Protein AF-A0A388Q7X4-F1 (afdb_monomer_lite)

Foldseek 3Di:
DDDDWDDQDADPVQFGWHWDAPDDPPDDDDVPDDGTDTDQDDNNHHHPADDDDDDPDDDPCCPPDPHDDDDVVCLVVCRPWGWGKDKDWDDQDADPVGAFQQALPFPPDDPVQSVQADRRRDGDPPDDDDPPDDPCNRCVVGGGDDPDDGDIDTDGPDGDRPDDDDDDD

Sequence (169 aa):
MVYKLTKYAKTNQSTCINLKPHVVKGQSVKLGDFLTDGYATKDGEMALGRNLCVAFMPWKGYNFEDAIVINEKVVREDWFTSIHIDEYELEVRDTKLGEEELTPDIPNVSEEATKDLDENGIIRLGAHVKKAISLSEKLRRKVKRIRHRKKNFCVPSSVIKPVMRKMPL

pLDDT: mean 71.3, std 19.94, range [29.28, 93.69]

Radius of gyration: 22.95 Å; chains: 1; bounding box: 62×42×60 Å

Secondary structure (DSSP, 8-state):
--PPPP-SEEPTTSBEE--EE-PPTT----TT---EE-SSEETTEE-SS-------S--TTTTSTT-----HHHHHTTTT-EEEEEEE------BTTB-----S--TT--GGGTTTB-TTSPBPTT----TTS-HHHHHHTS----SS----EEEEEEEE---PPPPP-

Structure (mmCIF, N/CA/C/O backbone):
data_AF-A0A388Q7X4-F1
#
_entry.id   AF-A0A388Q7X4-F1
#
loop_
_atom_site.group_PDB
_atom_site.id
_atom_site.type_symbol
_atom_site.label_atom_id
_atom_site.label_alt_id
_atom_site.label_comp_id
_atom_site.label_asym_id
_atom_site.label_entity_id
_atom_site.label_seq_id
_atom_site.pdbx_PDB_ins_code
_atom_site.Cartn_x
_atom_site.Cartn_y
_atom_site.Cartn_z
_atom_site.occupancy
_atom_site.B_iso_or_equiv
_atom_site.auth_seq_id
_atom_site.auth_comp_id
_atom_site.auth_asym_id
_atom_site.auth_atom_id
_atom_site.pdbx_PDB_model_num
ATOM 1 N N . MET A 1 1 ? -21.888 16.204 -12.289 1.00 71.19 1 MET A N 1
ATOM 2 C CA . MET A 1 1 ? -20.422 16.286 -12.076 1.00 71.19 1 MET A CA 1
ATOM 3 C C . MET A 1 1 ? -19.821 14.895 -12.202 1.00 71.19 1 MET A C 1
ATOM 5 O O . MET A 1 1 ? -20.543 13.931 -11.983 1.00 71.19 1 MET A O 1
ATOM 9 N N . VAL A 1 2 ? -18.536 14.784 -12.549 1.00 88.38 2 VAL A N 1
ATOM 10 C CA . VAL A 1 2 ? -17.799 13.509 -12.593 1.00 88.38 2 VAL A CA 1
ATOM 11 C C . VAL A 1 2 ? -16.473 13.704 -11.865 1.00 88.38 2 VAL A C 1
ATOM 13 O O . VAL A 1 2 ? -15.693 14.574 -12.246 1.00 88.38 2 VAL A O 1
ATOM 16 N N . TYR A 1 3 ? -16.217 12.899 -10.836 1.00 88.00 3 TYR A N 1
ATOM 17 C CA . TYR A 1 3 ? -14.960 12.911 -10.087 1.00 88.00 3 TYR A CA 1
ATOM 18 C C . TYR A 1 3 ? -14.064 11.769 -10.574 1.00 88.00 3 TYR A C 1
ATOM 20 O O . TYR A 1 3 ? -14.495 10.618 -10.633 1.00 88.00 3 TYR A O 1
ATOM 28 N N . LYS A 1 4 ? -12.812 12.076 -10.928 1.00 90.88 4 LYS A N 1
ATOM 29 C CA . LYS A 1 4 ? -11.803 11.064 -11.273 1.00 90.88 4 LYS A CA 1
ATOM 30 C C . LYS A 1 4 ? -11.056 10.658 -10.005 1.00 90.88 4 LYS A C 1
ATOM 32 O O . LYS A 1 4 ? -10.545 11.521 -9.300 1.00 90.88 4 LYS A O 1
ATOM 37 N N . LEU A 1 5 ? -10.991 9.358 -9.725 1.00 90.75 5 LEU A N 1
ATOM 38 C CA . LEU A 1 5 ? -10.281 8.828 -8.560 1.00 90.75 5 LEU A CA 1
ATOM 39 C C . LEU A 1 5 ? -8.827 8.511 -8.902 1.00 90.75 5 LEU A C 1
ATOM 41 O O . LEU A 1 5 ? -8.560 7.761 -9.840 1.00 90.75 5 LEU A O 1
ATOM 45 N N . THR A 1 6 ? -7.898 9.018 -8.096 1.00 89.50 6 THR A N 1
ATOM 46 C CA . THR A 1 6 ? -6.482 8.645 -8.165 1.00 89.50 6 THR A CA 1
ATOM 47 C C . THR A 1 6 ? -6.304 7.190 -7.729 1.00 89.50 6 THR A C 1
ATOM 49 O O . THR A 1 6 ? -6.621 6.826 -6.594 1.00 89.50 6 THR A O 1
ATOM 52 N N . LYS A 1 7 ? -5.790 6.350 -8.630 1.00 89.88 7 LYS A N 1
ATOM 53 C CA . LYS A 1 7 ? -5.527 4.924 -8.401 1.00 89.88 7 LYS A CA 1
ATOM 54 C C . LYS A 1 7 ? -4.037 4.644 -8.546 1.00 89.88 7 LYS A C 1
ATOM 56 O O . LYS A 1 7 ? -3.472 4.952 -9.588 1.00 89.88 7 LYS A O 1
ATOM 61 N N . TYR A 1 8 ? -3.442 4.031 -7.523 1.00 86.38 8 TYR A N 1
ATOM 62 C CA . TYR A 1 8 ? -2.047 3.571 -7.507 1.00 86.38 8 TYR A CA 1
ATOM 63 C C . TYR A 1 8 ? -1.016 4.632 -7.941 1.00 86.38 8 TYR A C 1
ATOM 65 O O . TYR A 1 8 ? -0.054 4.317 -8.635 1.00 86.38 8 TYR A O 1
ATOM 73 N N . ALA A 1 9 ? -1.208 5.891 -7.538 1.00 87.88 9 ALA A N 1
ATOM 74 C CA . ALA A 1 9 ? -0.217 6.933 -7.793 1.00 87.88 9 ALA A CA 1
ATOM 75 C C . ALA A 1 9 ? 0.920 6.854 -6.765 1.00 87.88 9 ALA A C 1
ATOM 77 O O . ALA A 1 9 ? 0.685 6.607 -5.583 1.00 87.88 9 ALA A O 1
ATOM 78 N N . LYS A 1 10 ? 2.153 7.074 -7.215 1.00 85.38 10 LYS A N 1
ATOM 79 C CA . LYS A 1 10 ? 3.353 7.101 -6.374 1.00 85.38 10 LYS A CA 1
ATOM 80 C C . LYS A 1 10 ? 3.462 8.427 -5.601 1.00 85.38 10 LYS A C 1
ATOM 82 O O . LYS A 1 10 ? 3.130 9.482 -6.136 1.00 85.38 10 LYS A O 1
ATOM 87 N N . THR A 1 11 ? 3.970 8.380 -4.369 1.00 85.06 11 THR A N 1
ATOM 88 C CA . THR A 1 11 ? 4.421 9.559 -3.603 1.00 85.06 11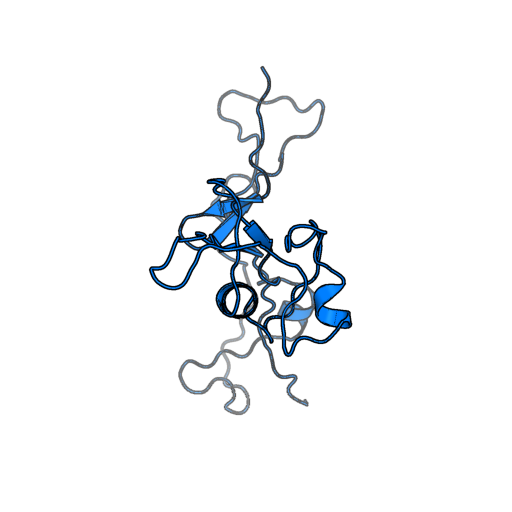 THR A CA 1
ATOM 89 C C . THR A 1 11 ? 5.934 9.775 -3.714 1.00 85.06 11 THR A C 1
ATOM 91 O O . THR A 1 11 ? 6.688 8.887 -4.112 1.00 85.06 11 THR A O 1
ATOM 94 N N . ASN A 1 12 ? 6.408 10.934 -3.251 1.00 85.81 12 ASN A N 1
ATOM 95 C CA . ASN A 1 12 ? 7.841 11.227 -3.146 1.00 85.81 12 ASN A CA 1
ATOM 96 C C . ASN A 1 12 ? 8.599 10.264 -2.205 1.00 85.81 12 ASN A C 1
ATOM 98 O O . ASN A 1 12 ? 9.807 10.122 -2.355 1.00 85.81 12 ASN A O 1
ATOM 102 N N . GLN A 1 13 ? 7.919 9.589 -1.265 1.00 83.38 13 GLN A N 1
ATOM 103 C CA . GLN A 1 13 ? 8.509 8.560 -0.392 1.00 83.38 13 GLN A CA 1
ATOM 104 C C . GLN A 1 13 ? 8.278 7.117 -0.900 1.00 83.38 13 GLN A C 1
ATOM 106 O O . GLN A 1 13 ? 8.282 6.177 -0.106 1.00 83.38 13 GLN A O 1
ATOM 111 N N . SER A 1 14 ? 8.027 6.923 -2.202 1.00 82.31 14 SER A N 1
ATOM 112 C CA . SER A 1 14 ? 7.709 5.615 -2.815 1.00 82.31 14 SER A CA 1
ATOM 113 C C . SER A 1 14 ? 6.519 4.880 -2.166 1.00 82.31 14 SER A C 1
ATOM 115 O O . SER A 1 14 ? 6.426 3.655 -2.238 1.00 82.31 14 SER A O 1
ATOM 117 N N . THR A 1 15 ? 5.585 5.592 -1.529 1.00 84.81 15 THR A N 1
ATOM 118 C CA . THR A 1 15 ? 4.328 5.016 -1.014 1.00 84.81 15 THR A CA 1
ATOM 119 C C . THR A 1 15 ? 3.194 5.154 -2.036 1.00 84.81 15 THR A C 1
ATOM 121 O O . THR A 1 15 ? 3.298 5.894 -3.016 1.00 84.81 15 THR A O 1
ATOM 124 N N . CYS A 1 16 ? 2.109 4.404 -1.838 1.00 85.44 16 CYS A N 1
ATOM 125 C CA . CYS A 1 16 ? 0.990 4.312 -2.776 1.00 85.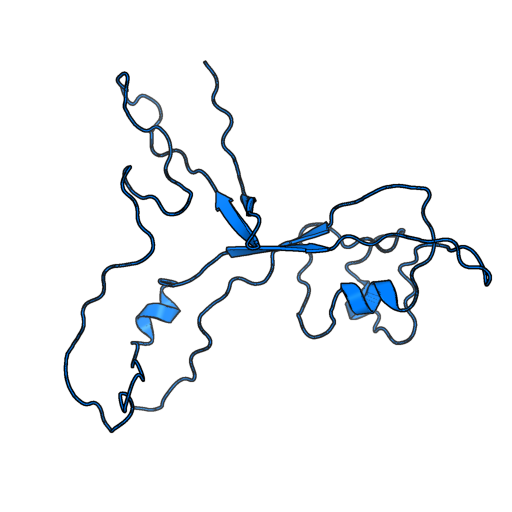44 16 CYS A CA 1
ATOM 126 C C . CYS A 1 16 ? -0.222 5.162 -2.346 1.00 85.44 16 CYS A C 1
ATOM 128 O O . CYS A 1 16 ? -0.833 4.913 -1.305 1.00 85.44 16 CYS A O 1
ATOM 130 N N . ILE A 1 17 ? -0.632 6.111 -3.193 1.00 87.75 17 ILE A N 1
ATOM 131 C CA . ILE A 1 17 ? -1.922 6.806 -3.116 1.00 87.75 17 ILE A CA 1
ATOM 132 C C . ILE A 1 17 ? -2.970 5.995 -3.888 1.00 87.75 17 ILE A C 1
ATOM 134 O O . ILE A 1 17 ? -2.910 5.859 -5.112 1.00 87.75 17 ILE A O 1
ATOM 138 N N . ASN A 1 18 ? -3.978 5.487 -3.181 1.00 90.19 18 ASN A N 1
ATOM 139 C CA . ASN A 1 18 ? -5.113 4.786 -3.775 1.00 90.19 18 ASN A CA 1
ATOM 140 C C . ASN A 1 18 ? -6.414 5.262 -3.122 1.00 90.19 18 ASN A C 1
ATOM 142 O O . ASN A 1 18 ? -6.693 4.906 -1.977 1.00 90.19 18 ASN A O 1
ATOM 146 N N . LEU A 1 19 ? -7.198 6.057 -3.853 1.00 91.44 19 LEU A N 1
ATOM 147 C CA . LEU A 1 19 ? -8.515 6.518 -3.421 1.00 91.44 19 LEU A CA 1
ATOM 148 C C . LEU A 1 19 ? -9.571 5.468 -3.772 1.00 91.44 19 LEU A C 1
ATOM 150 O O . LEU A 1 19 ? -9.717 5.066 -4.931 1.00 91.44 19 LEU A O 1
ATOM 154 N N . LYS A 1 20 ? -10.333 5.018 -2.781 1.00 90.12 20 LYS A N 1
ATOM 155 C CA . LYS A 1 20 ? -11.480 4.117 -2.921 1.00 90.12 20 LYS A CA 1
ATOM 156 C C . LYS A 1 20 ? -12.767 4.933 -2.756 1.00 90.12 20 LYS A C 1
ATOM 158 O O . LYS A 1 20 ? -12.807 5.792 -1.881 1.00 90.12 20 LYS A O 1
ATOM 163 N N . PRO A 1 21 ? -13.812 4.706 -3.571 1.00 91.62 21 PRO A N 1
ATOM 164 C CA . PRO A 1 21 ? -15.113 5.303 -3.292 1.00 91.62 21 PRO A CA 1
ATOM 165 C C . PRO A 1 21 ? -15.636 4.743 -1.964 1.00 91.62 21 PRO A C 1
ATOM 167 O O . PRO A 1 21 ? -15.584 3.531 -1.758 1.00 91.62 21 PRO A O 1
ATOM 170 N N . HIS A 1 22 ? -16.107 5.624 -1.083 1.00 91.25 22 HIS A N 1
ATOM 171 C CA . HIS A 1 22 ? -16.796 5.236 0.151 1.00 91.25 22 HIS A CA 1
ATOM 172 C C . HIS A 1 22 ? -18.309 5.108 -0.093 1.00 91.25 22 HIS A C 1
ATOM 174 O O . HIS A 1 22 ? -18.970 4.230 0.453 1.00 91.25 22 HIS A O 1
ATOM 180 N N . VAL A 1 23 ? -18.854 5.959 -0.969 1.00 91.31 23 VAL A N 1
ATOM 181 C CA . VAL A 1 23 ? -20.295 6.038 -1.243 1.00 91.31 23 VAL A CA 1
ATOM 182 C C . VAL A 1 23 ? -20.820 4.919 -2.145 1.00 91.31 23 VAL A C 1
ATOM 184 O O . VAL A 1 23 ? -20.150 4.480 -3.085 1.00 91.31 23 VAL A O 1
ATOM 187 N N . VAL A 1 24 ? -22.069 4.511 -1.906 1.00 90.94 24 VAL A N 1
ATOM 188 C CA . VAL A 1 24 ? -22.793 3.522 -2.724 1.00 90.94 24 VAL A CA 1
ATOM 189 C C . VAL A 1 24 ? -23.743 4.179 -3.733 1.00 90.94 24 VAL A C 1
ATOM 191 O O . VAL A 1 24 ? -24.187 5.318 -3.575 1.00 90.94 24 VAL A O 1
ATOM 194 N N . LYS A 1 25 ? -24.085 3.456 -4.808 1.00 91.62 25 LYS A N 1
ATOM 195 C CA . LYS A 1 25 ? -25.007 3.954 -5.842 1.00 91.62 25 LYS A CA 1
ATOM 196 C C . LYS A 1 25 ? -26.397 4.200 -5.240 1.00 91.62 25 LYS A C 1
ATOM 198 O O . LYS A 1 25 ? -27.023 3.267 -4.754 1.00 91.62 25 LYS A O 1
ATOM 203 N N . GLY A 1 26 ? -26.886 5.436 -5.341 1.00 89.81 26 GLY A N 1
ATOM 204 C CA . GLY A 1 26 ? -28.183 5.850 -4.789 1.00 89.81 26 GLY A CA 1
ATOM 205 C C . GLY A 1 26 ? -28.121 6.429 -3.371 1.00 89.81 26 GLY A C 1
ATOM 206 O O . GLY A 1 26 ? -29.157 6.812 -2.841 1.00 89.81 26 GLY A O 1
ATOM 207 N N . GLN A 1 27 ? -26.933 6.538 -2.768 1.00 91.88 27 GLN A N 1
ATOM 208 C CA . GLN A 1 27 ? -26.751 7.242 -1.501 1.00 91.88 27 GLN A CA 1
ATOM 209 C C . GLN A 1 27 ? -26.978 8.750 -1.670 1.00 91.88 27 GLN A C 1
ATOM 211 O O . GLN A 1 27 ? -26.331 9.398 -2.495 1.00 91.88 27 GLN A O 1
ATOM 216 N N . SER A 1 28 ? -27.870 9.315 -0.856 1.00 91.56 28 SER A N 1
ATOM 217 C CA . SER A 1 28 ? -28.011 10.765 -0.708 1.00 91.56 28 SER A CA 1
ATOM 218 C C . SER A 1 28 ? -26.797 11.328 0.029 1.00 91.56 28 SER A C 1
ATOM 220 O O . SER A 1 28 ? -26.497 10.887 1.136 1.00 91.56 28 SER A O 1
ATOM 222 N N . VAL A 1 29 ? -26.131 12.312 -0.574 1.00 91.44 29 VAL A N 1
ATOM 223 C CA . VAL A 1 29 ? -24.965 13.009 -0.007 1.00 91.44 29 VAL A CA 1
ATOM 224 C C . VAL A 1 29 ? -25.262 14.497 0.158 1.00 91.44 29 VAL A C 1
ATOM 226 O O . VAL A 1 29 ? -26.005 15.085 -0.632 1.00 91.44 29 VAL A O 1
ATOM 229 N N . LYS A 1 30 ? -24.687 15.108 1.190 1.00 92.75 30 LYS A N 1
ATOM 230 C CA . LYS A 1 30 ? -24.782 16.534 1.511 1.00 92.75 30 LYS A CA 1
ATOM 231 C C . LYS A 1 30 ? -23.481 17.259 1.168 1.00 92.75 30 LYS A C 1
ATOM 233 O O . LYS A 1 30 ? -22.429 16.656 0.961 1.00 92.75 30 LYS A O 1
ATOM 238 N N . LEU A 1 31 ? -23.552 18.588 1.115 1.00 90.38 31 LEU A N 1
ATOM 239 C CA . LEU A 1 31 ? -22.365 19.427 0.989 1.00 90.38 31 LEU A CA 1
ATOM 240 C C . LEU A 1 31 ? -21.494 19.262 2.246 1.00 90.38 31 LEU A C 1
ATOM 242 O O . LEU A 1 31 ? -21.944 19.586 3.341 1.00 90.38 31 LEU A O 1
ATOM 246 N N . GLY A 1 32 ? -20.265 18.776 2.068 1.00 87.69 32 GLY A N 1
ATOM 247 C CA . GLY A 1 32 ? -19.324 18.485 3.157 1.00 87.69 32 GLY A CA 1
ATOM 248 C C . GLY A 1 32 ? -19.102 16.992 3.425 1.00 87.69 32 GLY A C 1
ATOM 249 O O . GLY A 1 32 ? -18.111 16.654 4.066 1.00 87.69 32 GLY A O 1
ATOM 250 N N . ASP A 1 33 ? -19.947 16.102 2.895 1.00 89.31 33 ASP A N 1
ATOM 251 C CA . ASP A 1 33 ? -19.748 14.656 3.035 1.00 89.31 33 ASP A CA 1
ATOM 252 C C . ASP A 1 33 ? -18.507 14.194 2.249 1.00 89.31 33 ASP A C 1
ATOM 254 O O . ASP A 1 33 ? -18.292 14.579 1.093 1.00 89.31 33 ASP A O 1
ATOM 258 N N . PHE A 1 34 ? -17.699 13.319 2.853 1.00 89.00 34 PHE A N 1
ATOM 259 C CA . PHE A 1 34 ? -16.574 12.693 2.165 1.00 89.00 34 PHE A CA 1
ATOM 260 C C . PHE A 1 34 ? -17.077 11.591 1.218 1.00 89.00 34 PHE A C 1
ATOM 262 O O . PHE A 1 34 ? -17.900 10.751 1.573 1.00 89.00 34 PHE A O 1
ATOM 269 N N . LEU A 1 35 ? -16.577 11.588 -0.020 1.00 90.06 35 LEU A N 1
ATOM 270 C CA . LEU A 1 35 ? -17.009 10.635 -1.054 1.00 90.06 35 LEU A CA 1
ATOM 271 C C . LEU A 1 35 ? -16.045 9.446 -1.212 1.00 90.06 35 LEU A C 1
ATOM 273 O O . LEU A 1 35 ? -16.362 8.458 -1.883 1.00 90.06 35 LEU A O 1
ATOM 277 N N . THR A 1 36 ? -14.845 9.554 -0.637 1.00 90.12 36 THR A N 1
ATOM 278 C CA . THR A 1 36 ? -13.713 8.656 -0.886 1.00 90.12 36 THR A CA 1
ATOM 279 C 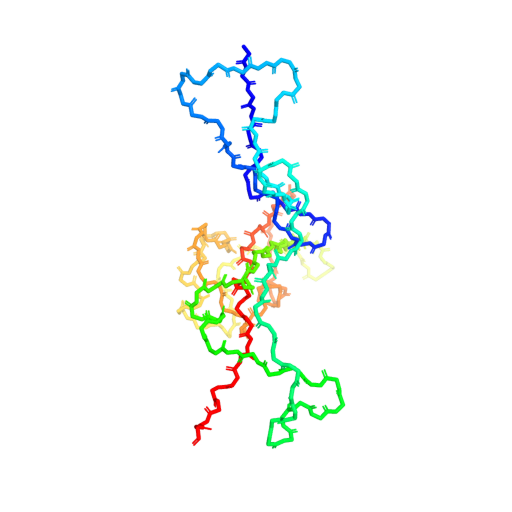C . THR A 1 36 ? -12.835 8.495 0.347 1.00 90.12 36 THR A C 1
ATOM 281 O O . THR A 1 36 ? -12.427 9.501 0.924 1.00 90.12 36 THR A O 1
ATOM 284 N N . ASP A 1 37 ? -12.442 7.261 0.648 1.00 89.50 37 ASP A N 1
ATOM 285 C CA . ASP A 1 37 ? -11.358 6.954 1.586 1.00 89.50 37 ASP A CA 1
ATOM 286 C C . ASP A 1 37 ? -10.043 6.724 0.832 1.00 89.50 37 ASP A C 1
ATOM 288 O O . ASP A 1 37 ? -10.029 6.238 -0.304 1.00 89.50 37 ASP A O 1
ATOM 292 N N . GLY A 1 38 ? -8.911 7.008 1.469 1.00 84.38 38 GLY A N 1
ATOM 293 C CA . GLY A 1 38 ? -7.588 6.722 0.923 1.00 84.38 38 GLY A CA 1
ATOM 294 C C . GLY A 1 38 ? -6.517 7.659 1.465 1.00 84.38 38 GLY A C 1
ATOM 295 O O . GLY A 1 38 ? -6.813 8.655 2.106 1.00 84.38 38 GLY A O 1
ATOM 296 N N . TYR A 1 39 ? -5.251 7.339 1.189 1.00 82.81 39 TYR A N 1
ATOM 297 C CA . TYR A 1 39 ? -4.102 8.060 1.755 1.00 82.81 39 TYR A CA 1
ATOM 298 C C . TYR A 1 39 ? -4.097 8.056 3.298 1.00 82.81 39 TYR A C 1
ATOM 300 O O . TYR A 1 39 ? -4.125 9.094 3.949 1.00 82.81 39 TYR A O 1
ATOM 308 N N . ALA A 1 40 ? -4.079 6.847 3.873 1.00 85.06 40 ALA A N 1
ATOM 309 C CA . ALA A 1 40 ? -4.127 6.615 5.319 1.00 85.06 40 ALA A CA 1
ATOM 310 C C . ALA A 1 40 ? -5.328 7.285 6.022 1.00 85.06 40 ALA A C 1
ATOM 312 O O . ALA A 1 40 ? -5.195 7.810 7.125 1.00 85.06 40 ALA A O 1
ATOM 313 N N . THR A 1 41 ? -6.506 7.231 5.392 1.00 89.25 41 THR A N 1
ATOM 314 C CA . THR A 1 41 ? -7.794 7.537 6.027 1.00 89.25 41 THR A CA 1
ATOM 315 C C . THR A 1 41 ? -8.734 6.335 6.020 1.00 89.25 41 THR A C 1
ATOM 317 O O . THR A 1 41 ? -8.585 5.412 5.208 1.00 89.25 41 THR A O 1
ATOM 320 N N . LYS A 1 42 ? -9.693 6.349 6.946 1.00 88.06 42 LYS A N 1
ATOM 321 C CA . LYS A 1 42 ? -10.797 5.396 7.048 1.00 88.06 42 LYS A CA 1
ATOM 322 C C . LYS A 1 42 ? -12.009 6.116 7.634 1.00 88.06 42 LYS A C 1
ATOM 324 O O . LYS A 1 42 ? -11.873 6.757 8.669 1.00 88.06 42 LYS A O 1
ATOM 329 N N . ASP A 1 43 ? -13.167 5.975 6.996 1.00 87.88 43 ASP A N 1
ATOM 330 C CA . ASP A 1 43 ? -14.432 6.582 7.432 1.00 87.88 43 ASP A CA 1
ATOM 331 C C . ASP A 1 43 ? -14.317 8.116 7.619 1.00 87.88 43 ASP A C 1
ATOM 333 O O . ASP A 1 43 ? -14.927 8.702 8.509 1.00 87.88 43 ASP A O 1
ATOM 337 N N . GLY A 1 44 ? -13.493 8.767 6.786 1.00 85.44 44 GLY A N 1
ATOM 338 C CA . GLY A 1 44 ? -13.203 10.207 6.859 1.00 85.44 44 GLY A CA 1
ATOM 339 C C . GLY A 1 44 ? -12.145 10.630 7.895 1.00 85.44 44 GLY A C 1
ATOM 340 O O . GLY A 1 44 ? -11.683 11.770 7.845 1.00 85.44 44 GLY A O 1
ATOM 341 N N . GLU A 1 45 ? -11.700 9.736 8.781 1.00 89.06 45 GLU A N 1
ATOM 342 C CA . GLU A 1 45 ? -10.692 10.014 9.817 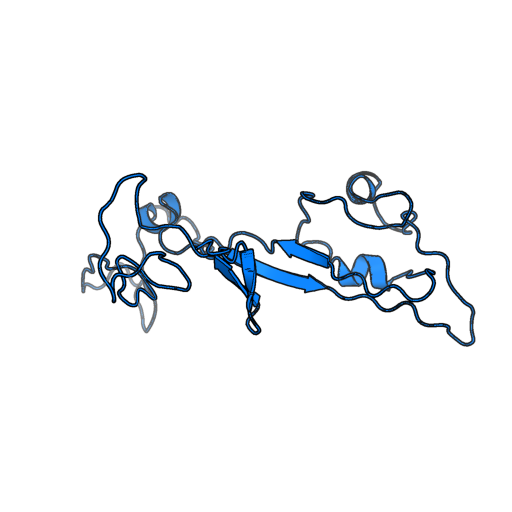1.00 89.06 45 GLU A CA 1
ATOM 343 C C . GLU A 1 45 ? -9.282 9.544 9.422 1.00 89.06 45 GLU A C 1
ATOM 345 O O . GLU A 1 45 ? -9.109 8.673 8.568 1.00 89.06 45 GLU A O 1
ATOM 350 N N . MET A 1 46 ? -8.241 10.105 10.052 1.00 90.56 46 MET A N 1
ATOM 351 C CA . MET A 1 46 ? -6.847 9.710 9.809 1.00 90.56 46 MET A CA 1
ATOM 352 C C . MET A 1 46 ? -6.517 8.375 10.497 1.00 90.56 46 MET A C 1
ATOM 354 O O . MET A 1 46 ? -6.579 8.252 11.717 1.00 90.56 46 MET A O 1
ATOM 358 N N . ALA A 1 47 ? -6.088 7.390 9.711 1.00 90.88 47 ALA A N 1
ATOM 359 C CA . ALA A 1 47 ? -5.805 6.022 10.129 1.00 90.88 47 ALA A CA 1
ATOM 360 C C . ALA A 1 47 ? -4.403 5.582 9.660 1.00 90.88 47 ALA A C 1
ATOM 362 O O . ALA A 1 47 ? -4.246 4.864 8.671 1.00 90.88 47 ALA A O 1
ATOM 363 N N . LEU A 1 48 ? -3.366 6.015 10.389 1.00 87.25 48 LEU A N 1
ATOM 364 C CA . LEU A 1 48 ? -1.957 5.683 10.106 1.00 87.25 48 LEU A CA 1
ATOM 365 C C . LEU A 1 48 ? -1.571 4.230 10.454 1.00 87.25 48 LEU A C 1
ATOM 367 O O . LEU A 1 48 ? -0.527 3.750 10.018 1.00 87.25 48 LEU A O 1
ATOM 371 N N . GLY A 1 49 ? -2.386 3.529 11.247 1.00 87.25 49 GLY A N 1
ATOM 372 C CA . GLY A 1 49 ? -2.089 2.190 11.758 1.00 87.25 49 GLY A CA 1
ATOM 373 C C . GLY A 1 49 ? -3.348 1.398 12.114 1.00 87.25 49 GLY A C 1
ATOM 374 O O . GLY A 1 49 ? -4.435 1.676 11.610 1.00 87.25 49 GLY A O 1
ATOM 375 N N . ARG A 1 50 ? -3.207 0.395 12.988 1.00 87.06 50 ARG A N 1
ATOM 376 C CA . ARG A 1 50 ? -4.324 -0.409 13.506 1.00 87.06 50 ARG A CA 1
ATOM 377 C C . ARG A 1 50 ? -4.266 -0.517 15.023 1.00 87.06 50 ARG A C 1
ATOM 379 O O . ARG A 1 50 ? -3.188 -0.669 15.591 1.00 87.06 50 ARG A O 1
ATOM 386 N N . ASN A 1 51 ? -5.440 -0.537 15.644 1.00 90.81 51 ASN A N 1
ATOM 387 C CA . ASN A 1 51 ? -5.589 -0.818 17.067 1.00 90.81 51 ASN A CA 1
ATOM 388 C C . ASN A 1 51 ? -5.301 -2.305 17.331 1.00 90.81 51 ASN A C 1
ATOM 390 O O . ASN A 1 51 ? -5.830 -3.174 16.635 1.00 90.81 51 ASN A O 1
ATOM 394 N N . LEU A 1 52 ? -4.473 -2.592 18.336 1.00 90.69 52 LEU A N 1
ATOM 395 C CA . LEU A 1 52 ? -4.113 -3.944 18.769 1.00 90.69 52 LEU A CA 1
ATOM 396 C C . LEU A 1 52 ? -4.526 -4.155 20.229 1.00 90.69 52 LEU A C 1
ATOM 398 O O . LEU A 1 52 ? -4.495 -3.221 21.027 1.00 90.69 52 LEU A O 1
ATOM 402 N N . CYS A 1 53 ? -4.834 -5.397 20.600 1.00 92.56 53 CYS A N 1
ATOM 403 C CA . CYS A 1 53 ? -4.826 -5.795 22.006 1.00 92.56 53 CYS A CA 1
ATOM 404 C C . CYS A 1 53 ? -3.371 -6.049 22.429 1.00 92.56 53 CYS A C 1
ATOM 406 O O . CYS A 1 53 ? -2.668 -6.814 21.766 1.00 92.56 53 CYS A O 1
ATOM 408 N N . VAL A 1 54 ? -2.922 -5.395 23.502 1.00 93.69 54 VAL A N 1
ATOM 409 C CA . VAL A 1 54 ? -1.537 -5.441 23.994 1.00 93.69 54 VAL A CA 1
ATOM 410 C C . VAL A 1 54 ? -1.527 -5.989 25.418 1.00 93.69 54 VAL A C 1
ATOM 412 O O . VAL A 1 54 ? -2.290 -5.529 26.264 1.00 93.69 54 VAL A O 1
ATOM 415 N N . ALA A 1 55 ? -0.650 -6.959 25.683 1.00 92.44 55 ALA A N 1
ATOM 416 C CA . ALA A 1 55 ? -0.412 -7.498 27.017 1.00 92.44 55 ALA A CA 1
ATOM 417 C C . ALA A 1 55 ? 0.933 -6.984 27.549 1.00 92.44 55 ALA A C 1
ATOM 419 O O . ALA A 1 55 ? 1.985 -7.291 26.989 1.00 92.44 55 ALA A O 1
ATOM 420 N N . PHE A 1 56 ? 0.901 -6.219 28.640 1.00 92.38 56 PHE A N 1
ATOM 421 C CA . PHE A 1 56 ? 2.099 -5.710 29.308 1.00 92.38 56 PHE A CA 1
ATOM 422 C C . PHE A 1 56 ? 2.639 -6.760 30.287 1.00 92.38 56 PHE A C 1
ATOM 424 O O . PHE A 1 56 ? 2.316 -6.747 31.472 1.00 92.38 56 PHE A O 1
ATOM 431 N N . MET A 1 57 ? 3.437 -7.702 29.779 1.00 92.88 57 MET A N 1
ATOM 432 C CA . MET A 1 57 ? 4.099 -8.738 30.582 1.00 92.88 57 MET A CA 1
ATOM 433 C C . MET A 1 57 ? 5.471 -9.115 29.997 1.00 92.88 57 MET A C 1
ATOM 435 O O . MET A 1 57 ? 5.629 -9.104 28.774 1.00 92.88 57 MET A O 1
ATOM 439 N N . PRO A 1 58 ? 6.470 -9.482 30.821 1.00 89.31 58 PRO A N 1
ATOM 440 C CA . PRO A 1 58 ? 7.717 -10.063 30.327 1.00 89.31 58 PRO A CA 1
ATOM 441 C C . PRO A 1 58 ? 7.455 -11.455 29.730 1.00 89.31 58 PRO A C 1
ATOM 443 O O . PRO A 1 58 ? 6.753 -12.270 30.327 1.00 89.31 58 PRO A O 1
ATOM 446 N N . TRP A 1 59 ? 8.027 -11.755 28.561 1.00 88.06 59 TRP A N 1
ATOM 447 C CA . TRP A 1 59 ? 7.763 -12.999 27.832 1.00 88.06 59 TRP A CA 1
ATOM 448 C C . TRP A 1 59 ? 9.047 -13.714 27.398 1.00 88.06 59 TRP A C 1
ATOM 450 O O . TRP A 1 59 ? 9.600 -13.437 26.334 1.00 88.06 59 TRP A O 1
ATOM 460 N N . LYS A 1 60 ? 9.525 -14.654 28.230 1.00 86.44 60 LYS A N 1
ATOM 461 C CA . LYS A 1 60 ? 10.719 -15.501 27.988 1.00 86.44 60 LYS A CA 1
ATOM 462 C C . LYS A 1 60 ? 11.985 -14.725 27.529 1.00 86.44 60 LYS A C 1
ATOM 464 O O . LYS A 1 60 ? 12.851 -15.302 26.883 1.00 86.44 60 LYS A O 1
ATOM 469 N N . GLY A 1 61 ? 12.095 -13.426 27.835 1.00 87.88 61 GLY A N 1
ATOM 470 C CA . GLY A 1 61 ? 13.188 -12.553 27.374 1.00 87.88 61 GLY A CA 1
ATOM 471 C C . GLY A 1 61 ? 13.089 -12.068 25.917 1.00 87.88 61 GLY A C 1
ATOM 472 O O . GLY A 1 61 ? 13.971 -11.350 25.465 1.00 87.88 61 GLY A O 1
ATOM 473 N N . TYR A 1 62 ? 12.027 -12.405 25.175 1.00 87.56 62 TYR A N 1
ATOM 474 C CA . TYR A 1 62 ? 11.844 -11.956 23.785 1.00 87.56 62 TYR A CA 1
ATOM 475 C C . TYR A 1 62 ? 11.410 -10.489 23.650 1.00 87.56 62 TYR A C 1
ATOM 477 O O . TYR A 1 62 ? 11.501 -9.933 22.560 1.00 87.56 62 TYR A O 1
ATOM 485 N N . ASN A 1 63 ? 10.949 -9.873 24.740 1.00 89.56 63 ASN A N 1
ATOM 486 C CA . ASN A 1 63 ? 10.698 -8.437 24.864 1.00 89.56 63 ASN A CA 1
ATOM 487 C C . ASN A 1 63 ? 11.705 -7.758 25.806 1.00 89.56 63 ASN A C 1
ATOM 489 O O . ASN A 1 63 ? 11.330 -6.999 26.697 1.00 89.56 63 ASN A O 1
ATOM 493 N N . PHE A 1 64 ? 12.983 -8.107 25.656 1.00 89.50 64 PHE A N 1
ATOM 494 C CA . PHE A 1 64 ? 14.085 -7.412 26.316 1.00 89.50 64 PHE A CA 1
ATOM 495 C C . PHE A 1 64 ? 14.365 -6.070 25.619 1.00 89.50 64 PHE A C 1
ATOM 497 O O . PHE A 1 64 ? 14.272 -5.991 24.393 1.00 89.50 64 PHE A O 1
ATOM 504 N N . GLU A 1 65 ? 14.705 -5.037 26.396 1.00 91.06 65 GLU A N 1
ATOM 505 C CA . GLU A 1 65 ? 14.862 -3.650 25.919 1.00 91.06 65 GLU A CA 1
ATOM 506 C C . GLU A 1 65 ? 13.653 -3.201 25.069 1.00 91.06 65 GLU A C 1
ATOM 508 O O . GLU A 1 65 ? 12.518 -3.264 25.542 1.00 91.06 65 GLU A O 1
ATOM 513 N N . ASP A 1 66 ? 13.878 -2.780 23.822 1.00 89.00 66 ASP A N 1
ATOM 514 C CA . ASP A 1 66 ? 12.853 -2.257 22.910 1.00 89.00 66 ASP A CA 1
ATOM 515 C C . ASP A 1 66 ? 12.215 -3.342 22.011 1.00 89.00 66 ASP A C 1
ATOM 517 O O . ASP A 1 66 ? 11.512 -3.039 21.041 1.00 89.00 66 ASP A O 1
ATOM 521 N N . ALA A 1 67 ? 12.468 -4.629 22.279 1.00 89.69 67 ALA A N 1
ATOM 522 C CA . ALA A 1 67 ? 11.961 -5.718 21.448 1.00 89.69 67 ALA A CA 1
ATOM 523 C C . ALA A 1 67 ? 10.445 -5.943 21.630 1.00 89.69 67 ALA A C 1
ATOM 525 O O . ALA A 1 67 ? 9.934 -6.102 22.739 1.00 89.69 67 ALA A O 1
ATOM 526 N N . ILE A 1 68 ? 9.712 -6.033 20.514 1.00 90.31 68 ILE A N 1
ATOM 527 C CA . ILE A 1 68 ? 8.258 -6.258 20.502 1.00 90.31 68 ILE A CA 1
ATOM 528 C C . ILE A 1 68 ? 7.946 -7.671 20.001 1.00 90.31 68 ILE A C 1
ATOM 530 O O . ILE A 1 68 ? 8.296 -8.047 18.880 1.00 90.31 68 ILE A O 1
ATOM 534 N N . VAL A 1 69 ? 7.209 -8.439 20.806 1.00 90.06 69 VAL A N 1
ATOM 535 C CA . VAL A 1 69 ? 6.657 -9.743 20.412 1.00 90.06 69 VAL A CA 1
ATOM 536 C C . VAL A 1 69 ? 5.291 -9.537 19.755 1.00 90.06 69 VAL A C 1
ATOM 538 O O . VAL A 1 69 ? 4.389 -8.955 20.352 1.00 90.06 69 VAL A O 1
ATOM 541 N N . ILE A 1 70 ? 5.122 -10.036 18.528 1.00 90.00 70 ILE A N 1
ATOM 542 C CA . ILE A 1 70 ? 3.882 -9.913 17.745 1.00 90.00 70 ILE A CA 1
ATOM 543 C C . ILE A 1 70 ? 3.331 -11.312 17.441 1.00 90.00 70 ILE A C 1
ATOM 545 O O . ILE A 1 70 ? 4.074 -12.231 17.102 1.00 90.00 70 ILE A O 1
ATOM 549 N N . ASN A 1 71 ? 2.011 -11.477 17.550 1.00 89.31 71 ASN A N 1
ATOM 550 C CA . ASN A 1 71 ? 1.316 -12.730 17.248 1.00 89.31 71 ASN A CA 1
ATOM 551 C C . ASN A 1 71 ? 1.326 -13.029 15.731 1.00 89.31 71 ASN A C 1
ATOM 553 O O . ASN A 1 71 ? 1.018 -12.143 14.933 1.00 89.31 71 ASN A O 1
ATOM 557 N N . GLU A 1 72 ? 1.585 -14.283 15.325 1.00 89.31 72 GLU A N 1
ATOM 558 C CA . GLU A 1 72 ? 1.582 -14.720 13.911 1.00 89.31 72 GLU A CA 1
ATOM 559 C C . GLU A 1 72 ? 0.290 -14.328 13.164 1.00 89.31 72 GLU A C 1
ATOM 561 O O . GLU A 1 72 ? 0.330 -14.026 11.970 1.00 89.31 72 GLU A O 1
ATOM 566 N N . LYS A 1 73 ? -0.852 -14.257 13.867 1.00 88.75 73 LYS A N 1
ATOM 567 C CA . LYS A 1 73 ? -2.143 -13.801 13.325 1.00 88.75 73 LYS A CA 1
ATOM 568 C C . LYS A 1 73 ? -2.044 -12.448 12.605 1.00 88.75 73 LYS A C 1
ATOM 570 O O . LYS A 1 73 ? -2.640 -12.284 11.546 1.00 88.75 73 LYS A O 1
ATOM 575 N N . VAL A 1 74 ? -1.246 -11.517 13.133 1.00 88.12 74 VAL A N 1
ATOM 576 C CA . VAL A 1 74 ? -1.046 -10.167 12.574 1.00 88.12 74 VAL A CA 1
ATOM 577 C C . VAL A 1 74 ? -0.405 -10.221 11.180 1.00 88.12 74 VAL A C 1
ATOM 579 O O . VAL A 1 74 ? -0.759 -9.433 10.303 1.00 88.12 74 VAL A O 1
ATOM 582 N N . VAL A 1 75 ? 0.503 -11.178 10.955 1.00 85.25 75 VAL A N 1
ATOM 583 C CA . VAL A 1 75 ? 1.125 -11.430 9.643 1.00 85.25 75 VAL A CA 1
ATOM 584 C C . VAL A 1 75 ? 0.177 -12.206 8.735 1.00 85.25 75 VAL A C 1
ATOM 586 O O . VAL A 1 75 ? 0.065 -11.899 7.555 1.00 85.25 75 VAL A O 1
ATOM 589 N N . ARG A 1 76 ? -0.519 -13.212 9.277 1.00 86.62 76 ARG A N 1
ATOM 590 C CA . ARG A 1 76 ? -1.428 -14.077 8.510 1.00 86.62 76 ARG A CA 1
ATOM 591 C C . ARG A 1 76 ? -2.609 -13.312 7.910 1.00 86.62 76 ARG A C 1
ATOM 593 O O . ARG A 1 76 ? -3.058 -13.657 6.824 1.00 86.62 76 ARG A O 1
ATOM 600 N N . GLU A 1 77 ? -3.097 -12.294 8.610 1.00 87.69 77 GLU A N 1
ATOM 601 C CA . GLU A 1 77 ? -4.213 -11.444 8.181 1.00 87.69 77 GLU A CA 1
ATOM 602 C C . GLU A 1 77 ? -3.762 -10.138 7.490 1.00 87.69 77 GLU A C 1
ATOM 604 O O . GLU A 1 77 ? -4.587 -9.252 7.263 1.00 87.69 77 GLU A O 1
ATOM 609 N N . ASP A 1 78 ? -2.469 -9.997 7.161 1.00 86.75 78 ASP A N 1
ATOM 610 C CA . ASP A 1 78 ? -1.889 -8.838 6.459 1.00 86.75 78 ASP A CA 1
ATOM 611 C C . ASP A 1 78 ? -2.243 -7.476 7.106 1.00 86.75 78 ASP A C 1
ATOM 613 O O . ASP A 1 78 ? -2.541 -6.482 6.438 1.00 86.75 78 ASP A O 1
ATOM 617 N N . TRP A 1 79 ? -2.217 -7.412 8.446 1.00 85.00 79 TRP A N 1
ATOM 618 C CA . TRP A 1 79 ? -2.613 -6.212 9.201 1.00 85.00 79 TRP A CA 1
ATOM 619 C C . TRP A 1 79 ? -1.670 -5.023 8.981 1.00 85.00 79 TRP A C 1
ATOM 621 O O . TRP A 1 79 ? -2.139 -3.889 8.862 1.00 85.00 79 TRP A O 1
ATOM 631 N N . PHE A 1 80 ? -0.364 -5.292 8.901 1.00 86.00 80 PHE A N 1
ATOM 632 C CA . PHE A 1 80 ? 0.700 -4.309 8.670 1.00 86.00 80 PHE A CA 1
ATOM 633 C C . PHE A 1 80 ? 1.382 -4.566 7.327 1.00 86.00 80 PHE A C 1
ATOM 635 O O . PHE A 1 80 ? 2.558 -4.908 7.255 1.00 86.00 80 PHE A O 1
ATOM 642 N N . THR A 1 81 ? 0.607 -4.477 6.250 1.00 83.56 81 THR A N 1
ATOM 643 C CA . THR A 1 81 ? 1.083 -4.701 4.883 1.00 83.56 81 THR A CA 1
ATOM 644 C C . THR A 1 81 ? 0.916 -3.434 4.054 1.00 83.56 81 THR A C 1
ATOM 646 O O . THR A 1 81 ? -0.194 -2.925 3.900 1.00 83.56 81 THR A O 1
ATOM 649 N N . SER A 1 82 ? 2.027 -2.927 3.518 1.00 82.25 82 SER A N 1
ATOM 650 C CA . SER A 1 82 ? 2.081 -1.721 2.688 1.00 82.25 82 SER A CA 1
ATOM 651 C C . SER A 1 82 ? 2.378 -2.044 1.221 1.00 82.25 82 SER A C 1
ATOM 653 O O . SER A 1 82 ? 2.985 -3.065 0.882 1.00 82.25 82 SER A O 1
ATOM 655 N N . ILE A 1 83 ? 1.946 -1.140 0.338 1.00 84.31 83 ILE A N 1
ATOM 656 C CA . ILE A 1 83 ? 2.305 -1.137 -1.083 1.00 84.31 83 ILE A CA 1
ATOM 657 C C . ILE A 1 83 ? 3.299 -0.002 -1.300 1.00 84.31 83 ILE A C 1
ATOM 659 O O . ILE A 1 83 ? 2.982 1.158 -1.017 1.00 84.31 83 ILE A O 1
ATOM 663 N N . HIS A 1 84 ? 4.463 -0.349 -1.836 1.00 82.19 84 HIS A N 1
ATOM 664 C CA . HIS A 1 84 ? 5.465 0.604 -2.286 1.00 82.19 84 HIS A CA 1
ATOM 665 C C . HIS A 1 84 ? 5.495 0.628 -3.818 1.00 82.19 84 HIS A C 1
ATOM 667 O O . HIS A 1 84 ? 5.120 -0.342 -4.481 1.00 82.19 84 HIS A O 1
ATOM 673 N N . ILE A 1 85 ? 5.845 1.782 -4.379 1.00 81.31 85 ILE A N 1
ATOM 674 C CA . ILE A 1 85 ? 5.950 1.989 -5.822 1.00 81.31 85 ILE A CA 1
ATOM 675 C C . ILE A 1 85 ? 7.279 2.678 -6.076 1.00 81.31 85 ILE A C 1
ATOM 677 O O . ILE A 1 85 ? 7.427 3.872 -5.813 1.00 81.31 85 ILE A O 1
ATOM 681 N N . ASP A 1 86 ? 8.229 1.912 -6.601 1.00 78.75 86 ASP A N 1
ATOM 682 C CA . ASP A 1 86 ? 9.522 2.426 -7.020 1.00 78.75 86 ASP A CA 1
ATOM 683 C C . ASP A 1 86 ? 9.538 2.653 -8.531 1.00 78.75 86 ASP A C 1
ATOM 685 O O . ASP A 1 86 ? 8.930 1.933 -9.327 1.00 78.75 86 ASP A O 1
ATOM 689 N N . GLU A 1 87 ? 10.237 3.711 -8.915 1.00 71.69 87 GLU A N 1
ATOM 690 C CA . GLU A 1 87 ? 10.313 4.187 -10.285 1.00 71.69 87 GLU A CA 1
ATOM 691 C C . GLU A 1 87 ? 11.773 4.186 -10.694 1.00 71.69 87 GLU A C 1
ATOM 693 O O . GLU A 1 87 ? 12.609 4.819 -10.046 1.00 71.69 87 GLU A O 1
ATOM 698 N N . TYR A 1 88 ? 12.069 3.457 -11.760 1.00 73.62 88 TYR A N 1
ATOM 699 C CA . TYR A 1 88 ? 13.411 3.373 -12.305 1.00 73.62 88 TYR A CA 1
ATOM 700 C C . TYR A 1 88 ? 13.425 4.115 -13.636 1.00 73.62 88 TYR A C 1
ATOM 702 O O . TYR A 1 88 ? 12.794 3.682 -14.598 1.00 73.62 88 TYR A O 1
ATOM 710 N N . GLU A 1 89 ? 14.133 5.241 -13.687 1.00 66.62 89 GLU A N 1
ATOM 711 C CA . GLU A 1 89 ? 14.460 5.914 -14.942 1.00 66.62 89 GLU A CA 1
ATOM 712 C C . GLU A 1 89 ? 15.827 5.427 -15.435 1.00 66.62 89 GLU A C 1
ATOM 714 O O . GLU A 1 89 ? 16.772 5.271 -14.657 1.00 66.62 89 GLU A O 1
ATOM 719 N N . LEU A 1 90 ? 15.926 5.188 -16.741 1.00 69.88 90 LEU A N 1
ATOM 720 C CA . LEU A 1 90 ? 17.174 4.884 -17.423 1.00 69.88 90 LEU A CA 1
ATOM 721 C C . LEU A 1 90 ? 17.358 5.879 -18.567 1.00 69.88 90 LEU A C 1
ATOM 723 O O . LEU A 1 90 ? 16.537 5.941 -19.481 1.00 69.88 90 LEU A O 1
ATOM 727 N N . GLU A 1 91 ? 18.454 6.628 -18.525 1.00 65.88 91 GLU A N 1
ATOM 728 C CA . GLU A 1 91 ? 18.886 7.474 -19.632 1.00 65.88 91 GLU A CA 1
ATOM 729 C C . GLU A 1 91 ? 19.952 6.743 -20.452 1.00 65.88 91 GLU A C 1
ATOM 731 O O . GLU A 1 91 ? 20.988 6.341 -19.923 1.00 65.88 91 GLU A O 1
ATOM 736 N N . VAL A 1 92 ? 19.687 6.606 -21.748 1.00 66.81 92 VAL A N 1
ATOM 737 C CA . VAL A 1 92 ? 20.667 6.247 -22.782 1.00 66.81 92 VAL A CA 1
ATOM 738 C C . VAL A 1 92 ? 21.544 7.482 -23.019 1.00 66.81 92 VAL A C 1
ATOM 740 O O . VAL A 1 92 ? 21.003 8.586 -23.132 1.00 66.81 92 VAL A O 1
ATOM 743 N N . ARG A 1 93 ? 22.871 7.338 -23.056 1.00 65.38 93 ARG A N 1
ATOM 744 C CA . ARG A 1 93 ? 23.811 8.460 -23.204 1.00 65.38 93 ARG A CA 1
ATOM 745 C C . ARG A 1 93 ? 24.934 8.103 -24.166 1.00 65.38 93 ARG A C 1
ATOM 747 O O . ARG A 1 93 ? 25.732 7.210 -23.895 1.00 65.38 93 ARG A O 1
ATOM 754 N N . ASP A 1 94 ? 25.078 8.912 -25.208 1.00 61.44 94 ASP A N 1
ATOM 755 C CA . ASP A 1 94 ? 26.152 8.753 -26.183 1.00 61.44 94 ASP A CA 1
ATOM 756 C C . ASP A 1 94 ? 27.520 8.942 -25.514 1.00 61.44 94 ASP A C 1
ATOM 758 O O . ASP A 1 94 ? 27.830 9.991 -24.936 1.00 61.44 94 ASP A O 1
ATOM 762 N N . THR A 1 95 ? 28.357 7.907 -25.580 1.00 66.00 95 THR A N 1
ATOM 763 C CA . THR A 1 95 ? 29.721 7.949 -25.046 1.00 66.00 95 THR A CA 1
ATOM 764 C C . THR A 1 95 ? 30.724 8.149 -26.175 1.00 66.00 95 THR A C 1
ATOM 766 O O . THR A 1 95 ? 30.476 7.797 -27.326 1.00 66.00 95 THR A O 1
ATOM 769 N N . LYS A 1 96 ? 31.932 8.627 -25.848 1.00 62.03 96 LYS A N 1
ATOM 770 C CA . LYS A 1 96 ? 33.035 8.731 -26.825 1.00 62.03 96 LYS A CA 1
ATOM 771 C C . LYS A 1 96 ? 33.473 7.380 -27.423 1.00 62.03 96 LYS A C 1
ATOM 773 O O . LYS A 1 96 ? 34.257 7.374 -28.363 1.00 62.03 96 LYS A O 1
ATOM 778 N N . LEU A 1 97 ? 33.007 6.261 -26.862 1.00 64.88 97 LEU A N 1
ATOM 779 C CA . LEU A 1 97 ? 33.300 4.895 -27.308 1.00 64.88 97 LEU A CA 1
ATOM 780 C C . LEU A 1 97 ? 32.170 4.286 -28.156 1.00 64.88 97 LEU A C 1
ATOM 782 O O . LEU A 1 97 ? 32.301 3.152 -28.611 1.00 64.88 97 LEU A O 1
ATOM 786 N N . GLY A 1 98 ? 31.083 5.029 -28.377 1.00 56.75 98 GLY A N 1
ATOM 787 C CA . GLY A 1 98 ? 29.973 4.628 -29.229 1.00 56.75 98 GLY A CA 1
ATOM 788 C C . GLY A 1 98 ? 28.610 5.033 -28.681 1.00 56.75 98 GLY A C 1
ATOM 789 O O . GLY A 1 98 ? 28.431 5.258 -27.478 1.00 56.75 98 GLY A O 1
ATOM 790 N N . GLU A 1 99 ? 27.656 5.075 -29.610 1.00 57.19 99 GLU A N 1
ATOM 791 C CA . GLU A 1 99 ? 26.239 4.923 -29.313 1.00 57.19 99 GLU A CA 1
ATOM 792 C C . GLU A 1 99 ? 25.917 3.436 -29.019 1.00 57.19 99 GLU A C 1
ATOM 794 O O . GLU A 1 99 ? 26.719 2.609 -28.591 1.00 57.19 99 GLU A O 1
ATOM 799 N N . GLU A 1 100 ? 24.686 3.049 -29.295 1.00 61.03 100 GLU A N 1
ATOM 800 C CA . GLU A 1 100 ? 23.886 2.268 -28.391 1.00 61.03 100 GLU A CA 1
ATOM 801 C C . GLU A 1 100 ? 22.858 1.471 -29.299 1.00 61.03 100 GLU A C 1
ATOM 803 O O . GLU A 1 100 ? 22.565 1.935 -30.389 1.00 61.03 100 GLU A O 1
ATOM 808 N N . GLU A 1 101 ? 22.325 0.274 -28.932 1.00 58.31 101 GLU A N 1
ATOM 809 C CA . GLU A 1 101 ? 21.082 -0.440 -29.474 1.00 58.31 101 GLU A CA 1
ATOM 810 C C . GLU A 1 101 ? 20.157 -1.208 -28.410 1.00 58.31 101 GLU A C 1
ATOM 812 O O . GLU A 1 101 ? 20.421 -2.394 -28.220 1.00 58.31 101 GLU A O 1
ATOM 817 N N . LEU A 1 102 ? 19.231 -0.601 -27.597 1.00 64.38 102 LEU A N 1
ATOM 818 C CA . LEU A 1 102 ? 18.635 -1.178 -26.331 1.00 64.38 102 LEU A CA 1
ATOM 819 C C . LEU A 1 102 ? 18.123 -2.585 -26.620 1.00 64.38 102 LEU A C 1
ATOM 821 O O . LEU A 1 102 ? 17.192 -2.742 -27.405 1.00 64.38 102 LEU A O 1
ATOM 825 N N . THR A 1 103 ? 18.724 -3.589 -25.986 1.00 63.81 103 THR A N 1
ATOM 826 C CA . THR A 1 103 ? 18.557 -4.974 -26.421 1.00 63.81 103 THR A CA 1
ATOM 827 C C . THR A 1 103 ? 18.098 -5.877 -25.276 1.00 63.81 103 THR A C 1
ATOM 829 O O . THR A 1 103 ? 18.576 -5.720 -24.147 1.00 63.81 103 THR A O 1
ATOM 832 N N . PRO A 1 104 ? 17.197 -6.842 -25.540 1.00 63.09 104 PRO A N 1
ATOM 833 C CA . PRO A 1 104 ? 16.919 -7.936 -24.614 1.00 63.09 104 PRO A CA 1
ATOM 834 C C . PRO A 1 104 ? 18.096 -8.925 -24.481 1.00 63.09 104 PRO A C 1
ATOM 836 O O . PRO A 1 104 ? 18.125 -9.699 -23.524 1.00 63.09 104 PRO A O 1
ATOM 839 N N . ASP A 1 105 ? 19.074 -8.903 -25.396 1.00 64.44 105 ASP A N 1
ATOM 840 C CA . ASP A 1 105 ? 20.276 -9.744 -25.337 1.00 64.44 105 ASP A CA 1
ATOM 841 C C . ASP A 1 105 ? 21.294 -9.199 -24.317 1.00 64.44 105 ASP A C 1
ATOM 843 O O . ASP A 1 105 ? 22.163 -8.375 -24.624 1.00 64.44 105 ASP A O 1
ATOM 847 N N . ILE A 1 106 ? 21.144 -9.629 -23.061 1.00 66.69 106 ILE A N 1
ATOM 848 C CA . ILE A 1 106 ? 22.015 -9.229 -21.953 1.00 66.69 106 ILE A CA 1
ATOM 849 C C . ILE A 1 106 ? 23.034 -10.349 -21.677 1.00 66.69 106 ILE A C 1
ATOM 851 O O . ILE A 1 106 ? 22.647 -11.425 -21.214 1.00 66.69 106 ILE A O 1
ATOM 855 N N . PRO A 1 107 ? 24.349 -10.116 -21.860 1.00 61.66 107 PRO A N 1
ATOM 856 C CA . PRO A 1 107 ? 25.358 -11.131 -21.574 1.00 61.66 107 PRO A CA 1
ATOM 857 C C . PRO A 1 107 ? 25.392 -11.483 -20.079 1.00 61.66 107 PRO A C 1
ATOM 859 O O . PRO A 1 107 ? 25.256 -10.611 -19.218 1.00 61.66 107 PRO A O 1
ATOM 862 N N . ASN A 1 108 ? 25.643 -12.761 -19.776 1.00 61.47 108 ASN A N 1
ATOM 863 C CA . ASN A 1 108 ? 25.636 -13.351 -18.426 1.00 61.47 108 ASN A CA 1
ATOM 864 C C . ASN A 1 108 ? 24.257 -13.365 -17.728 1.00 61.47 108 ASN A C 1
ATOM 866 O O . ASN A 1 108 ? 24.182 -13.363 -16.498 1.00 61.47 108 ASN A O 1
ATOM 870 N N . VAL A 1 109 ? 23.164 -13.398 -18.494 1.00 66.69 109 VAL A N 1
ATOM 871 C CA . VAL A 1 109 ? 21.790 -13.535 -17.986 1.00 66.69 109 VAL A CA 1
ATOM 872 C C . VAL A 1 109 ? 21.167 -14.831 -18.508 1.00 66.69 109 VAL A C 1
ATOM 874 O O . VAL A 1 109 ? 21.318 -15.163 -19.677 1.00 66.69 109 VAL A O 1
ATOM 877 N N . SER A 1 110 ? 20.457 -15.567 -17.647 1.00 63.31 110 SER A N 1
ATOM 878 C CA . SER A 1 110 ? 19.706 -16.760 -18.056 1.00 63.31 110 SER A CA 1
ATOM 879 C C . SER A 1 110 ? 18.456 -16.401 -18.865 1.00 63.31 110 SER A C 1
ATOM 881 O O . SER A 1 110 ? 17.766 -15.430 -18.546 1.00 63.31 110 SER A O 1
ATOM 883 N N . GLU A 1 111 ? 18.109 -17.228 -19.855 1.00 66.94 111 GLU A N 1
ATOM 884 C CA . GLU A 1 111 ? 16.922 -17.045 -20.709 1.00 66.94 111 GLU A CA 1
ATOM 885 C C . GLU A 1 111 ? 15.624 -16.894 -19.895 1.00 66.94 111 GLU A C 1
ATOM 887 O O . GLU A 1 111 ? 14.790 -16.038 -20.197 1.00 66.94 111 GLU A O 1
ATOM 892 N N . GLU A 1 112 ? 15.487 -17.640 -18.790 1.00 64.50 112 GLU A N 1
ATOM 893 C CA . GLU A 1 112 ? 14.376 -17.510 -17.833 1.00 64.50 112 GLU A CA 1
ATOM 894 C C . GLU A 1 112 ? 14.168 -16.072 -17.342 1.00 64.50 112 GLU A C 1
ATOM 896 O O . GLU A 1 112 ? 13.039 -15.642 -17.118 1.00 64.50 112 GLU A O 1
ATOM 901 N N . ALA A 1 113 ? 15.260 -15.325 -17.173 1.00 62.12 113 ALA A N 1
ATOM 902 C CA . ALA A 1 113 ? 15.264 -13.964 -16.661 1.00 62.12 113 ALA A CA 1
ATOM 903 C C . ALA A 1 113 ? 15.258 -12.900 -17.781 1.00 62.12 113 ALA A C 1
ATOM 905 O O . ALA A 1 113 ? 15.284 -11.703 -17.474 1.00 62.12 113 ALA A O 1
ATOM 906 N N . THR A 1 114 ? 15.225 -13.329 -19.045 1.00 64.38 114 THR A N 1
ATOM 907 C CA . THR A 1 114 ? 15.006 -12.510 -20.251 1.00 64.38 114 THR A CA 1
ATOM 908 C C . THR A 1 114 ? 13.577 -12.685 -20.789 1.00 64.38 114 THR A C 1
ATOM 910 O O . THR A 1 114 ? 13.050 -11.782 -21.423 1.00 64.38 114 THR A O 1
ATOM 913 N N . LYS A 1 115 ? 12.892 -13.784 -20.440 1.00 70.12 115 LYS A N 1
ATOM 914 C CA . LYS A 1 115 ? 11.516 -14.135 -20.850 1.00 70.12 115 LYS A CA 1
ATOM 915 C C . LYS A 1 115 ? 10.429 -13.071 -20.600 1.00 70.12 115 LYS A C 1
ATOM 917 O O . LYS A 1 115 ? 9.391 -13.103 -21.254 1.00 70.12 115 LYS A O 1
ATOM 922 N N . ASP A 1 116 ? 10.634 -12.159 -19.649 1.00 70.56 116 ASP A N 1
ATOM 923 C CA . ASP A 1 116 ? 9.702 -11.062 -19.337 1.00 70.56 116 ASP A CA 1
ATOM 924 C C . ASP A 1 116 ? 10.038 -9.731 -20.058 1.00 70.56 116 ASP A C 1
ATOM 926 O O . ASP A 1 116 ? 9.340 -8.734 -19.842 1.00 70.56 116 ASP A O 1
ATOM 930 N N . LEU A 1 117 ? 11.088 -9.696 -20.891 1.00 70.56 117 LEU A N 1
ATOM 931 C CA . LEU A 1 117 ? 11.482 -8.548 -21.719 1.00 70.56 117 LEU A CA 1
ATOM 932 C C . LEU A 1 117 ? 10.845 -8.624 -23.115 1.00 70.56 117 LEU A C 1
ATOM 934 O O . LEU A 1 117 ? 10.690 -9.705 -23.680 1.00 70.56 117 LEU A O 1
ATOM 938 N N . ASP A 1 118 ? 10.493 -7.467 -23.672 1.00 70.25 118 ASP A N 1
ATOM 939 C CA . ASP A 1 118 ? 10.056 -7.308 -25.058 1.00 70.25 118 ASP A CA 1
ATOM 940 C C . ASP A 1 118 ? 11.244 -7.129 -26.029 1.00 70.25 118 ASP A C 1
ATOM 942 O O . ASP A 1 118 ? 12.411 -7.067 -25.633 1.00 70.25 118 ASP A O 1
ATOM 946 N N . GLU A 1 119 ? 10.930 -6.995 -27.318 1.00 67.81 119 GLU A N 1
ATOM 947 C CA . GLU A 1 119 ? 11.892 -6.780 -28.412 1.00 67.81 119 GLU A CA 1
ATOM 948 C C . GLU A 1 119 ? 12.780 -5.529 -28.237 1.00 67.81 119 GLU A C 1
ATOM 950 O O . GLU A 1 119 ? 13.837 -5.435 -28.854 1.00 67.81 119 GLU A O 1
ATOM 955 N N . ASN A 1 120 ? 12.384 -4.577 -27.384 1.00 64.62 120 ASN A N 1
ATOM 956 C CA . ASN A 1 120 ? 13.100 -3.332 -27.087 1.00 64.62 120 ASN A CA 1
ATOM 957 C C . ASN A 1 120 ? 13.857 -3.388 -25.742 1.00 64.62 120 ASN A C 1
ATOM 959 O O . ASN A 1 120 ? 14.284 -2.346 -25.235 1.00 64.62 120 ASN A O 1
ATOM 963 N N . GLY A 1 121 ? 13.953 -4.561 -25.104 1.00 65.19 121 GLY A N 1
ATOM 964 C CA . GLY A 1 121 ? 14.533 -4.708 -23.765 1.00 65.19 121 GLY A CA 1
ATOM 965 C C . GLY A 1 121 ? 13.680 -4.088 -22.646 1.00 65.19 121 GLY A C 1
ATOM 966 O O . GLY A 1 121 ? 14.203 -3.750 -21.583 1.00 65.19 121 GLY A O 1
ATOM 967 N N . ILE A 1 122 ? 12.373 -3.911 -22.865 1.00 71.50 122 ILE A N 1
ATOM 968 C CA . ILE A 1 122 ? 11.419 -3.350 -21.900 1.00 71.50 122 ILE A CA 1
ATOM 969 C C . ILE A 1 122 ? 10.652 -4.479 -21.211 1.00 71.50 122 ILE A C 1
ATOM 971 O O . ILE A 1 122 ? 10.116 -5.370 -21.858 1.00 71.50 122 ILE A O 1
ATOM 975 N N . ILE A 1 123 ? 10.548 -4.429 -19.881 1.00 73.00 123 ILE A N 1
ATOM 976 C CA . ILE A 1 123 ? 9.737 -5.398 -19.133 1.00 73.00 123 ILE A CA 1
ATOM 977 C C . ILE A 1 123 ? 8.248 -5.226 -19.452 1.00 73.00 123 ILE A C 1
ATOM 979 O O . ILE A 1 123 ? 7.709 -4.118 -19.369 1.00 73.00 123 ILE A O 1
ATOM 983 N N . ARG A 1 124 ? 7.559 -6.341 -19.721 1.00 72.62 124 ARG A N 1
ATOM 984 C CA . ARG A 1 124 ? 6.096 -6.368 -19.864 1.00 72.62 124 ARG A CA 1
ATOM 985 C C . ARG A 1 124 ? 5.383 -5.927 -18.578 1.00 72.62 124 ARG A C 1
ATOM 987 O O . ARG A 1 124 ? 5.767 -6.290 -17.463 1.00 72.62 124 ARG A O 1
ATOM 994 N N . LEU A 1 125 ? 4.267 -5.215 -18.719 1.00 74.56 125 LEU A N 1
ATOM 995 C CA . LEU A 1 125 ? 3.413 -4.877 -17.577 1.00 74.56 125 LEU A CA 1
ATOM 996 C C . LEU A 1 125 ? 2.933 -6.161 -16.869 1.00 74.56 125 LEU A C 1
ATOM 998 O O . LEU A 1 125 ? 2.515 -7.125 -17.511 1.00 74.56 125 LEU A O 1
ATOM 1002 N N . GLY A 1 126 ? 3.018 -6.183 -15.535 1.00 72.50 126 GLY A N 1
ATOM 1003 C CA . GLY A 1 126 ? 2.645 -7.352 -14.728 1.00 72.50 126 GLY A CA 1
ATOM 1004 C C . GLY A 1 126 ? 3.661 -8.506 -14.724 1.00 72.50 126 GLY A C 1
ATOM 1005 O O . GLY A 1 126 ? 3.282 -9.644 -14.444 1.00 72.50 126 GLY A O 1
ATOM 1006 N N . ALA A 1 127 ? 4.935 -8.265 -15.049 1.00 73.31 127 ALA A N 1
ATOM 1007 C CA . ALA A 1 127 ? 6.013 -9.213 -14.756 1.00 73.31 127 ALA A CA 1
ATOM 1008 C C . ALA A 1 127 ? 6.392 -9.216 -13.263 1.00 73.31 127 ALA A C 1
ATOM 1010 O O . ALA A 1 127 ? 6.385 -8.175 -12.603 1.00 73.31 127 ALA A O 1
ATOM 1011 N N . HIS A 1 128 ? 6.773 -10.381 -12.732 1.00 69.88 128 HIS A N 1
ATOM 1012 C CA . HIS A 1 128 ? 7.213 -10.529 -11.342 1.00 69.88 128 HIS A CA 1
ATOM 1013 C C . HIS A 1 128 ? 8.741 -10.475 -11.237 1.00 69.88 128 HIS A C 1
ATOM 1015 O O . HIS A 1 128 ? 9.426 -11.493 -11.309 1.00 69.88 128 HIS A O 1
ATOM 1021 N N . VAL A 1 129 ? 9.283 -9.278 -11.011 1.00 68.50 129 VAL A N 1
ATOM 1022 C CA . VAL A 1 129 ? 10.731 -9.072 -10.861 1.00 68.50 129 VAL A CA 1
ATOM 1023 C C . VAL A 1 129 ? 11.186 -9.450 -9.444 1.00 68.50 129 VAL A C 1
ATOM 1025 O O . VAL A 1 129 ? 10.727 -8.874 -8.457 1.00 68.50 129 VAL A O 1
ATOM 1028 N N . LYS A 1 130 ? 12.115 -10.409 -9.319 1.00 60.97 130 LYS A N 1
ATOM 1029 C CA . LYS A 1 130 ? 12.747 -10.762 -8.034 1.00 60.97 130 LYS A CA 1
ATOM 1030 C C . LYS A 1 130 ? 13.923 -9.832 -7.721 1.00 60.97 130 LYS A C 1
ATOM 1032 O O . LYS A 1 130 ? 14.778 -9.595 -8.566 1.00 60.97 130 LYS A O 1
ATOM 1037 N N . LYS A 1 131 ? 14.033 -9.420 -6.452 1.00 49.25 131 LYS A N 1
ATOM 1038 C CA . LYS A 1 131 ? 15.061 -8.499 -5.918 1.00 49.25 131 LYS A CA 1
ATOM 1039 C C . LYS A 1 131 ? 16.521 -8.978 -6.067 1.00 49.25 131 LYS A C 1
ATOM 1041 O O . LYS A 1 131 ? 17.431 -8.186 -5.865 1.00 49.25 131 LYS A O 1
ATOM 1046 N N . ALA A 1 132 ? 16.744 -10.250 -6.411 1.00 43.59 132 ALA A N 1
ATOM 1047 C CA . ALA A 1 132 ? 18.072 -10.855 -6.567 1.00 43.59 132 ALA A CA 1
ATOM 1048 C C . ALA A 1 132 ? 18.894 -10.277 -7.734 1.00 43.59 132 ALA A C 1
ATOM 1050 O O . ALA A 1 132 ? 20.109 -10.439 -7.756 1.00 43.59 132 ALA A O 1
ATOM 1051 N N . ILE A 1 133 ? 18.248 -9.600 -8.687 1.00 41.97 133 ILE A N 1
ATOM 1052 C CA . ILE A 1 133 ? 18.933 -8.790 -9.691 1.00 41.97 133 ILE A CA 1
ATOM 1053 C C . ILE A 1 133 ? 18.254 -7.427 -9.681 1.00 41.97 133 ILE A C 1
ATOM 1055 O O . ILE A 1 133 ? 17.086 -7.310 -10.054 1.00 41.97 133 ILE A O 1
ATOM 1059 N N . SER A 1 134 ? 18.982 -6.395 -9.251 1.00 45.34 134 SER A N 1
ATOM 1060 C CA . SER A 1 134 ? 18.528 -5.020 -9.434 1.00 45.34 134 SER A CA 1
ATOM 1061 C C . SER A 1 134 ? 18.295 -4.794 -10.925 1.00 45.34 134 SER A C 1
ATOM 1063 O O . SER A 1 134 ? 19.221 -4.922 -11.728 1.00 45.34 134 SER A O 1
ATOM 1065 N N . LEU A 1 135 ? 17.058 -4.463 -11.303 1.00 50.81 135 LEU A N 1
ATOM 1066 C CA . LEU A 1 135 ? 16.714 -4.157 -12.691 1.00 50.81 135 LEU A CA 1
ATOM 1067 C C . LEU A 1 135 ? 17.638 -3.066 -13.250 1.00 50.81 135 LEU A C 1
ATOM 1069 O O . LEU A 1 135 ? 18.102 -3.147 -14.386 1.00 50.81 135 LEU A O 1
ATOM 1073 N N . SER A 1 136 ? 17.978 -2.103 -12.391 1.00 43.38 136 SER A N 1
ATOM 1074 C CA . SER A 1 136 ? 18.938 -1.042 -12.657 1.00 43.38 136 SER A CA 1
ATOM 1075 C C . SER A 1 136 ? 20.325 -1.592 -12.992 1.00 43.38 136 SER A C 1
ATOM 1077 O O . SER A 1 136 ? 20.924 -1.124 -13.946 1.00 43.38 136 SER A O 1
ATOM 1079 N N . GLU A 1 137 ? 20.850 -2.591 -12.273 1.00 35.38 137 GLU A N 1
ATOM 1080 C CA . GLU A 1 137 ? 22.150 -3.204 -12.603 1.00 35.38 137 GLU A CA 1
ATOM 1081 C C . GLU A 1 137 ? 22.119 -4.039 -13.883 1.00 35.38 137 GLU A C 1
ATOM 1083 O O . GLU A 1 137 ? 23.132 -4.113 -14.582 1.00 35.38 137 GLU A O 1
ATOM 1088 N N . LYS A 1 138 ? 20.976 -4.666 -14.180 1.00 45.94 138 LYS A N 1
ATOM 1089 C CA . LYS A 1 138 ? 20.794 -5.502 -15.368 1.00 45.94 138 LYS A CA 1
ATOM 1090 C C . LYS A 1 138 ? 20.788 -4.655 -16.639 1.00 45.94 138 LYS A C 1
ATOM 1092 O O . LYS A 1 138 ? 21.583 -4.921 -17.534 1.00 45.94 138 LYS A O 1
ATOM 1097 N N . LEU A 1 139 ? 19.979 -3.589 -16.674 1.00 44.53 139 LEU A N 1
ATOM 1098 C CA . LEU A 1 139 ? 20.004 -2.639 -17.788 1.00 44.53 139 LEU A CA 1
ATOM 1099 C C . LEU A 1 139 ? 21.331 -1.865 -17.833 1.00 44.53 139 LEU A C 1
ATOM 1101 O O . LEU A 1 139 ? 21.954 -1.807 -18.885 1.00 44.53 139 LEU A O 1
ATOM 1105 N N . ARG A 1 140 ? 21.840 -1.343 -16.705 1.00 40.91 140 ARG A N 1
ATOM 1106 C CA . ARG A 1 140 ? 23.066 -0.513 -16.670 1.00 40.91 140 ARG A CA 1
ATOM 1107 C C . ARG A 1 140 ? 24.332 -1.218 -17.178 1.00 40.91 140 ARG A C 1
ATOM 1109 O O . ARG A 1 140 ? 25.280 -0.526 -17.536 1.00 40.91 140 ARG A O 1
ATOM 1116 N N . ARG A 1 141 ? 24.384 -2.558 -17.218 1.00 38.16 141 ARG A N 1
ATOM 1117 C CA . ARG A 1 141 ? 25.581 -3.307 -17.661 1.00 38.16 141 ARG A CA 1
ATOM 1118 C C . ARG A 1 141 ? 25.742 -3.476 -19.171 1.00 38.16 141 ARG A C 1
ATOM 1120 O O . ARG A 1 141 ? 26.842 -3.835 -19.587 1.00 38.16 141 ARG A O 1
ATOM 1127 N N . LYS A 1 142 ? 24.713 -3.189 -19.971 1.00 36.97 142 LYS A N 1
ATOM 1128 C CA . LYS A 1 142 ? 24.819 -2.881 -21.409 1.00 36.97 142 LYS A CA 1
ATOM 1129 C C . LYS A 1 142 ? 23.513 -2.250 -21.878 1.00 36.97 142 LYS A C 1
ATOM 1131 O O . LYS A 1 142 ? 22.759 -2.810 -22.671 1.00 36.97 142 LYS A O 1
ATOM 1136 N N . VAL A 1 143 ? 23.291 -1.037 -21.371 1.00 35.34 143 VAL A N 1
ATOM 1137 C CA . VAL A 1 143 ? 22.454 -0.076 -22.082 1.00 35.34 143 VAL A CA 1
ATOM 1138 C C . VAL A 1 143 ? 23.084 0.149 -23.426 1.00 35.34 143 VAL A C 1
ATOM 1140 O O . VAL A 1 143 ? 24.296 0.026 -23.622 1.00 35.34 143 VAL A O 1
ATOM 1143 N N . LYS A 1 144 ? 22.145 0.371 -24.316 1.00 34.47 144 LYS A N 1
ATOM 1144 C CA . LYS A 1 144 ? 22.233 0.468 -25.737 1.00 34.47 144 LYS A CA 1
ATOM 1145 C C . LYS A 1 144 ? 20.991 1.397 -26.086 1.00 34.47 144 LYS A C 1
ATOM 1147 O O . LYS A 1 144 ? 20.374 1.950 -25.185 1.00 34.47 144 LYS A O 1
ATOM 1152 N N . ARG A 1 145 ? 20.686 1.763 -27.343 1.00 34.06 145 ARG A N 1
ATOM 1153 C CA . ARG A 1 145 ? 19.972 2.970 -27.805 1.00 34.06 145 ARG A CA 1
ATOM 1154 C C . ARG A 1 145 ? 18.521 2.943 -27.426 1.00 34.06 145 ARG A C 1
ATOM 1156 O O . ARG A 1 145 ? 17.871 1.926 -27.566 1.00 34.06 145 ARG A O 1
ATOM 1163 N N . ILE A 1 146 ? 17.971 4.137 -27.377 1.00 31.47 146 ILE A N 1
ATOM 1164 C CA . ILE A 1 146 ? 16.815 4.506 -28.190 1.00 31.47 146 ILE A CA 1
ATOM 1165 C C . ILE A 1 146 ? 16.872 6.031 -28.293 1.00 31.47 146 ILE A C 1
ATOM 1167 O O . ILE A 1 146 ? 17.368 6.696 -27.382 1.00 31.47 146 ILE A O 1
ATOM 1171 N N . ARG A 1 147 ? 16.382 6.622 -29.389 1.00 29.28 147 ARG A N 1
ATOM 1172 C CA . ARG A 1 147 ? 16.271 8.086 -29.460 1.00 29.28 147 ARG A CA 1
ATOM 1173 C C . ARG A 1 147 ? 15.314 8.587 -28.377 1.00 29.28 147 ARG A C 1
ATOM 1175 O O . ARG A 1 147 ? 14.118 8.316 -28.456 1.00 29.28 147 ARG A O 1
ATOM 1182 N N . HIS A 1 148 ? 15.858 9.329 -27.410 1.00 31.53 148 HIS A N 1
ATOM 1183 C CA . HIS A 1 148 ? 15.177 10.327 -26.573 1.00 31.53 148 HIS A CA 1
ATOM 1184 C C . HIS A 1 148 ? 13.694 10.028 -26.266 1.00 31.53 148 HIS A C 1
ATOM 1186 O O . HIS A 1 148 ? 12.782 10.759 -26.650 1.00 31.53 148 HIS A O 1
ATOM 1192 N N . ARG A 1 149 ? 13.448 8.950 -25.516 1.00 30.48 149 ARG A N 1
ATOM 1193 C CA . ARG A 1 149 ? 12.163 8.709 -24.852 1.00 30.48 149 ARG A CA 1
ATOM 1194 C C . ARG A 1 149 ? 12.409 8.433 -23.378 1.00 30.48 149 ARG A C 1
ATOM 1196 O O . ARG A 1 149 ? 12.750 7.310 -23.018 1.00 30.48 149 ARG A O 1
ATOM 1203 N N . LYS A 1 150 ? 12.164 9.440 -22.530 1.00 30.42 150 LYS A N 1
ATOM 1204 C CA . LYS A 1 150 ? 11.898 9.195 -21.108 1.00 30.42 150 LYS A CA 1
ATOM 1205 C C . LYS A 1 150 ? 10.725 8.217 -21.024 1.00 30.42 150 LYS A C 1
ATOM 1207 O O . LYS A 1 150 ? 9.629 8.522 -21.495 1.00 30.42 150 LYS A O 1
ATOM 1212 N N . LYS A 1 151 ? 10.986 7.022 -20.503 1.00 37.12 151 LYS A N 1
ATOM 1213 C CA . LYS A 1 151 ? 9.977 6.013 -20.184 1.00 37.12 151 LYS A CA 1
ATOM 1214 C C . LYS A 1 151 ? 10.113 5.714 -18.701 1.00 37.12 151 LYS A C 1
ATOM 1216 O O . LYS A 1 151 ? 11.141 5.209 -18.263 1.00 37.12 151 LYS A O 1
ATOM 1221 N N . ASN A 1 152 ? 9.077 6.053 -17.951 1.00 35.22 152 ASN A N 1
ATOM 1222 C CA . ASN A 1 152 ? 9.049 5.886 -16.509 1.00 35.22 152 ASN A CA 1
ATOM 1223 C C . ASN A 1 152 ? 8.580 4.460 -16.205 1.00 35.22 152 ASN A C 1
ATOM 1225 O O . ASN A 1 152 ? 7.435 4.102 -16.486 1.00 35.22 152 ASN A O 1
ATOM 1229 N N . PHE A 1 153 ? 9.472 3.630 -15.663 1.00 43.88 153 PHE A N 1
ATOM 1230 C CA . PHE A 1 153 ? 9.151 2.251 -15.306 1.00 43.88 153 PHE A CA 1
ATOM 1231 C C . PHE A 1 153 ? 8.695 2.196 -13.848 1.00 43.88 153 PHE A C 1
ATOM 1233 O O . PHE A 1 153 ? 9.517 2.145 -12.934 1.00 43.88 153 PHE A O 1
ATOM 1240 N N . CYS A 1 154 ? 7.378 2.181 -13.632 1.00 37.47 154 CYS A N 1
ATOM 1241 C CA . CYS A 1 154 ? 6.804 1.800 -12.343 1.00 37.47 154 CYS A CA 1
ATOM 1242 C C . CYS A 1 154 ? 6.856 0.277 -12.202 1.00 37.47 154 CYS A C 1
ATOM 1244 O O . CYS A 1 154 ? 6.034 -0.438 -12.780 1.00 37.47 154 CYS A O 1
ATOM 1246 N N . VAL A 1 155 ? 7.809 -0.218 -11.413 1.00 42.62 155 VAL A N 1
ATOM 1247 C CA . VAL A 1 155 ? 7.784 -1.606 -10.946 1.00 42.62 155 VAL A CA 1
ATOM 1248 C C . VAL A 1 155 ? 7.049 -1.589 -9.606 1.00 42.62 155 VAL A C 1
ATOM 1250 O O . VAL A 1 155 ? 7.485 -0.868 -8.708 1.00 42.62 155 VAL A O 1
ATOM 1253 N N . PRO A 1 156 ? 5.946 -2.340 -9.424 1.00 35.19 156 PRO A N 1
ATOM 1254 C CA . PRO A 1 156 ? 5.339 -2.472 -8.107 1.00 35.19 156 PRO A CA 1
ATOM 1255 C C . PRO A 1 156 ? 6.346 -3.185 -7.204 1.00 35.19 156 PRO A C 1
ATOM 1257 O O . PRO A 1 156 ? 6.543 -4.400 -7.314 1.00 35.19 156 PRO A O 1
ATOM 1260 N N . SER A 1 157 ? 7.032 -2.428 -6.347 1.00 37.59 157 SER A N 1
ATOM 1261 C CA . SER A 1 157 ? 7.951 -3.017 -5.392 1.00 37.59 157 SER A CA 1
ATOM 1262 C C . SER A 1 157 ? 7.143 -3.850 -4.404 1.00 37.59 157 SER A C 1
ATOM 1264 O O . SER A 1 157 ? 6.034 -3.500 -4.000 1.00 37.59 157 SER A O 1
ATOM 1266 N N . SER A 1 158 ? 7.688 -5.033 -4.119 1.00 42.97 158 SER A N 1
ATOM 1267 C CA . SER A 1 158 ? 7.064 -6.118 -3.361 1.00 42.97 158 SER A CA 1
ATOM 1268 C C . SER A 1 158 ? 6.142 -5.639 -2.244 1.00 42.97 158 SER A C 1
ATOM 1270 O O . SER A 1 158 ? 6.567 -4.833 -1.418 1.00 42.97 158 SER A O 1
ATOM 1272 N N . VAL A 1 159 ? 4.949 -6.236 -2.154 1.00 45.31 159 VAL A N 1
ATOM 1273 C CA . VAL A 1 159 ? 4.097 -6.186 -0.958 1.00 45.31 159 VAL A CA 1
ATOM 1274 C C . VAL A 1 159 ? 4.969 -6.496 0.260 1.00 45.31 159 VAL A C 1
ATOM 1276 O O . VAL A 1 159 ? 5.414 -7.636 0.427 1.00 45.31 159 VAL A O 1
ATOM 1279 N N . ILE A 1 160 ? 5.269 -5.480 1.075 1.00 41.19 160 ILE A N 1
ATOM 1280 C CA . ILE A 1 160 ? 6.162 -5.650 2.221 1.00 41.19 160 ILE A CA 1
ATOM 1281 C C . ILE A 1 160 ? 5.337 -6.294 3.326 1.00 41.19 160 ILE A C 1
ATOM 1283 O O . ILE A 1 160 ? 4.633 -5.624 4.081 1.00 41.19 160 ILE A O 1
ATOM 1287 N N . LYS A 1 161 ? 5.422 -7.622 3.403 1.00 36.09 161 LYS A N 1
ATOM 1288 C CA . LYS A 1 161 ? 5.034 -8.357 4.604 1.00 36.09 161 LYS A CA 1
ATOM 1289 C C . LYS A 1 161 ? 6.168 -8.227 5.626 1.00 36.09 161 LYS A C 1
ATOM 1291 O O . LYS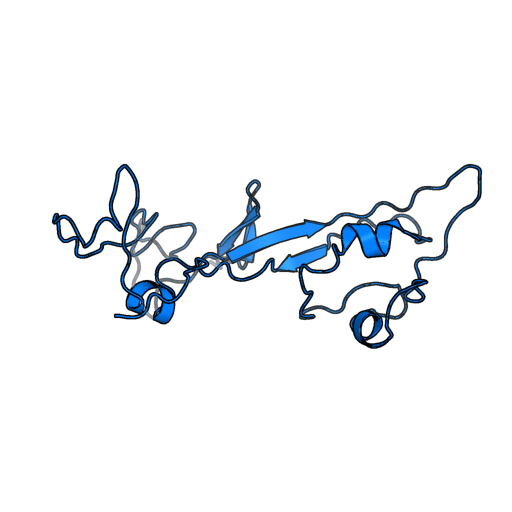 A 1 161 ? 7.331 -8.370 5.233 1.00 36.09 161 LYS A O 1
ATOM 1296 N N . PRO A 1 162 ? 5.877 -7.973 6.913 1.00 38.28 162 PRO A N 1
ATOM 1297 C CA . PRO A 1 162 ? 6.905 -7.955 7.945 1.00 38.28 162 PRO A CA 1
ATOM 1298 C C . PRO A 1 162 ? 7.621 -9.311 7.973 1.00 38.28 162 PRO A C 1
ATOM 1300 O O . PRO A 1 162 ? 6.989 -10.363 8.090 1.00 38.28 162 PRO A O 1
ATOM 1303 N N . VAL A 1 163 ? 8.948 -9.292 7.829 1.00 38.38 163 VAL A N 1
ATOM 1304 C CA . VAL A 1 163 ? 9.772 -10.508 7.801 1.00 38.38 163 VAL A CA 1
ATOM 1305 C C . VAL A 1 163 ? 9.884 -11.052 9.222 1.00 38.38 163 VAL A C 1
ATOM 1307 O O . VAL A 1 163 ? 10.774 -10.676 9.979 1.00 38.38 163 VAL A O 1
ATOM 1310 N N . MET A 1 164 ? 8.961 -11.936 9.592 1.00 47.44 164 MET A N 1
ATOM 1311 C CA . MET A 1 164 ? 8.945 -12.576 10.904 1.00 47.44 164 MET A CA 1
ATOM 1312 C C . MET A 1 164 ? 9.501 -13.998 10.819 1.00 47.44 164 MET A C 1
ATOM 1314 O O . MET A 1 164 ? 9.011 -14.830 10.053 1.00 47.44 164 MET A O 1
ATOM 1318 N N . ARG A 1 165 ? 10.520 -14.300 11.631 1.00 42.22 165 ARG A N 1
ATOM 1319 C CA . ARG A 1 165 ? 10.947 -15.685 11.863 1.00 42.22 165 ARG A CA 1
ATOM 1320 C C . ARG A 1 165 ? 9.867 -16.381 12.690 1.00 42.22 165 ARG A C 1
ATOM 1322 O O . ARG A 1 165 ? 9.540 -15.904 13.774 1.00 42.22 165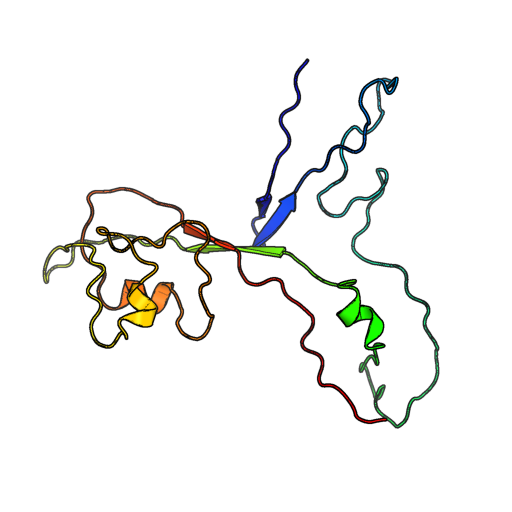 ARG A O 1
ATOM 1329 N N . LYS A 1 166 ? 9.346 -17.516 12.210 1.00 39.03 166 LYS A N 1
ATOM 1330 C CA . LYS A 1 166 ? 8.532 -18.407 13.047 1.00 39.03 166 LYS A CA 1
ATOM 1331 C C . LYS A 1 166 ? 9.365 -18.835 14.253 1.00 39.03 166 LYS A C 1
ATOM 1333 O O . LYS A 1 166 ? 10.408 -19.460 14.076 1.00 39.03 166 LYS A O 1
ATOM 1338 N N . MET A 1 167 ? 8.901 -18.503 15.451 1.00 50.59 167 MET A N 1
ATOM 1339 C CA . MET A 1 167 ? 9.439 -19.065 16.686 1.00 50.59 167 MET A CA 1
ATOM 1340 C C . MET A 1 167 ? 8.683 -20.365 16.995 1.00 50.59 167 MET A C 1
ATOM 1342 O O . MET A 1 167 ? 7.451 -20.358 16.929 1.00 50.59 167 MET A O 1
ATOM 1346 N N . PRO A 1 168 ? 9.374 -21.480 17.294 1.00 44.22 168 PRO A N 1
ATOM 1347 C CA . PRO A 1 168 ? 8.724 -22.647 17.882 1.00 44.22 168 PRO A CA 1
ATOM 1348 C C . PRO A 1 168 ? 8.197 -22.290 19.284 1.00 44.22 168 PRO A C 1
ATOM 1350 O O . PRO A 1 168 ? 8.788 -21.453 19.971 1.00 44.22 168 PRO A O 1
ATOM 1353 N N . LEU A 1 169 ? 7.070 -22.895 19.670 1.00 46.47 169 LEU A N 1
ATOM 1354 C CA . LEU A 1 169 ? 6.403 -22.688 20.967 1.00 46.47 169 LEU A CA 1
ATOM 1355 C C . LEU A 1 169 ? 7.145 -23.384 22.122 1.00 46.47 169 LEU A C 1
ATOM 1357 O O . LEU A 1 169 ? 7.571 -24.537 21.899 1.00 46.47 169 LEU A O 1
#